Protein AF-A0A1N7J9H5-F1 (afdb_monomer_lite)

Organism: NCBI:txid570947

pLDDT: mean 80.81, std 13.68, range [50.06, 96.56]

Structure (mmCIF, N/CA/C/O backbone):
data_AF-A0A1N7J9H5-F1
#
_entry.id   AF-A0A1N7J9H5-F1
#
loop_
_atom_site.group_PDB
_atom_site.id
_atom_site.type_symbol
_atom_site.label_atom_id
_atom_site.label_alt_id
_atom_site.label_comp_id
_atom_site.label_asym_id
_atom_site.label_entity_id
_atom_site.label_seq_id
_atom_site.pdbx_PDB_ins_code
_atom_site.Cartn_x
_atom_site.Cartn_y
_atom_site.Cartn_z
_atom_site.occupancy
_atom_site.B_iso_or_equiv
_atom_site.auth_seq_id
_atom_site.auth_comp_id
_atom_site.auth_asym_id
_atom_site.auth_atom_id
_atom_site.pdbx_PDB_model_num
ATOM 1 N N . MET A 1 1 ? -3.277 8.989 3.296 1.00 60.69 1 MET A N 1
ATOM 2 C CA . MET A 1 1 ? -3.555 8.549 4.682 1.00 60.69 1 MET A CA 1
ATOM 3 C C . MET A 1 1 ? -4.518 9.552 5.283 1.00 60.69 1 MET A C 1
ATOM 5 O O . MET A 1 1 ? -4.346 10.731 5.007 1.00 60.69 1 MET A O 1
ATOM 9 N N . THR A 1 2 ? -5.554 9.116 6.000 1.00 67.19 2 THR A N 1
ATOM 10 C CA . THR A 1 2 ? -6.547 10.056 6.551 1.00 67.19 2 THR A CA 1
ATOM 11 C C . THR A 1 2 ? -6.049 10.642 7.870 1.00 67.19 2 THR A C 1
ATOM 13 O O . THR A 1 2 ? -5.202 10.038 8.526 1.00 67.19 2 THR A O 1
ATOM 16 N N . GLU A 1 3 ? -6.566 11.798 8.274 1.00 81.31 3 GLU A N 1
ATOM 17 C CA . GLU A 1 3 ? -6.362 12.358 9.622 1.00 81.31 3 GLU A CA 1
ATOM 18 C C . GLU A 1 3 ? -7.413 11.832 10.624 1.00 81.31 3 GLU A C 1
ATOM 20 O O . GLU A 1 3 ? -7.601 12.389 11.704 1.00 81.31 3 GLU A O 1
ATOM 25 N N . GLN A 1 4 ? -8.130 10.757 10.271 1.00 87.56 4 GLN A N 1
ATOM 26 C CA . GLN A 1 4 ? -9.163 10.170 11.114 1.00 87.56 4 GLN A CA 1
ATOM 27 C C . GLN A 1 4 ? -8.545 9.192 12.117 1.00 87.56 4 GLN A C 1
ATOM 29 O O . GLN A 1 4 ? -7.881 8.220 11.746 1.00 87.56 4 GLN A O 1
ATOM 34 N N . TYR A 1 5 ? -8.841 9.426 13.393 1.00 91.06 5 TYR A N 1
ATOM 35 C CA . TYR A 1 5 ? -8.503 8.537 14.496 1.00 91.06 5 TYR A CA 1
ATOM 36 C C . TYR A 1 5 ? -9.773 7.967 15.121 1.00 91.06 5 TYR A C 1
ATOM 38 O O . TYR A 1 5 ? -10.771 8.674 15.263 1.00 91.06 5 TYR A O 1
ATOM 46 N N . ILE A 1 6 ? -9.714 6.703 15.527 1.00 90.25 6 ILE A N 1
ATOM 47 C CA . ILE A 1 6 ? -10.752 6.027 16.303 1.00 90.25 6 ILE A CA 1
ATOM 48 C C . ILE A 1 6 ? -10.170 5.576 17.653 1.00 90.25 6 ILE A C 1
ATOM 50 O O . ILE A 1 6 ? -8.988 5.214 17.728 1.00 90.25 6 ILE A O 1
ATOM 54 N N . PRO A 1 7 ? -10.963 5.637 18.736 1.00 86.44 7 PRO A N 1
ATOM 55 C CA . PRO A 1 7 ? -10.503 5.250 20.069 1.00 86.44 7 PRO A CA 1
ATOM 56 C C . PRO A 1 7 ? -10.323 3.734 20.192 1.00 86.44 7 PRO A C 1
ATOM 58 O O . PRO A 1 7 ? -9.414 3.275 20.879 1.00 86.44 7 PRO A O 1
ATOM 61 N N . GLU A 1 8 ? -11.146 2.964 19.481 1.00 89.81 8 GLU A N 1
ATOM 62 C CA . GLU A 1 8 ? -11.149 1.506 19.508 1.00 89.81 8 GLU A CA 1
ATOM 63 C C . GLU A 1 8 ? -11.232 0.957 18.086 1.00 89.81 8 GLU A C 1
ATOM 65 O O . GLU A 1 8 ? -11.928 1.501 17.227 1.00 89.81 8 GLU A O 1
ATOM 70 N N . ALA A 1 9 ? -10.502 -0.127 17.849 1.00 92.50 9 ALA A N 1
ATOM 71 C CA . ALA A 1 9 ? -10.560 -0.909 16.625 1.00 92.50 9 ALA A CA 1
ATOM 72 C C . ALA A 1 9 ? -11.000 -2.337 16.967 1.00 92.50 9 ALA A C 1
ATOM 74 O O . ALA A 1 9 ? -10.894 -2.768 18.116 1.00 92.50 9 ALA A O 1
ATOM 75 N N . GLY A 1 10 ? -11.486 -3.063 15.963 1.00 92.88 10 GLY A N 1
ATOM 76 C CA . GLY A 1 10 ? -11.837 -4.472 16.087 1.00 92.88 10 GLY A CA 1
ATOM 77 C C . GLY A 1 10 ? -10.609 -5.376 16.200 1.00 92.88 10 GLY A C 1
ATOM 78 O O . GLY A 1 10 ? -9.510 -4.959 16.577 1.00 92.88 10 GLY A O 1
ATOM 79 N N . GLU A 1 11 ? -10.778 -6.647 15.849 1.00 93.81 11 GLU A N 1
ATOM 80 C CA . GLU A 1 11 ? -9.693 -7.614 15.944 1.00 93.81 11 GLU A CA 1
ATOM 81 C C . GLU A 1 11 ? -8.508 -7.283 15.019 1.00 93.81 11 GLU A C 1
ATOM 83 O O . GLU A 1 11 ? -8.636 -6.599 13.996 1.00 93.81 11 GLU A O 1
ATOM 88 N N . LYS A 1 12 ? -7.329 -7.811 15.373 1.00 93.88 12 LYS A N 1
ATOM 89 C CA . LYS A 1 12 ? -6.163 -7.806 14.487 1.00 93.88 12 LYS A CA 1
ATOM 90 C C . LYS A 1 12 ? -6.454 -8.716 13.293 1.00 93.88 12 LYS A C 1
ATOM 92 O O . LYS A 1 12 ? -6.726 -9.899 13.471 1.00 93.88 12 LYS A O 1
ATOM 97 N N . ILE A 1 13 ? -6.339 -8.170 12.089 1.00 92.56 13 ILE A N 1
ATOM 98 C CA . ILE A 1 13 ? -6.619 -8.867 10.823 1.00 92.56 13 ILE A CA 1
ATOM 99 C C . ILE A 1 13 ? -5.353 -9.183 10.020 1.00 92.56 13 ILE A C 1
ATOM 101 O O . ILE A 1 13 ? -5.411 -9.914 9.037 1.00 92.56 13 ILE A O 1
ATOM 105 N N . GLY A 1 14 ? -4.202 -8.643 10.424 1.00 89.25 14 GLY A N 1
ATOM 106 C CA . GLY A 1 14 ? -2.933 -8.913 9.761 1.00 89.25 14 GLY A CA 1
ATOM 107 C C . GLY A 1 14 ? -1.795 -8.042 10.271 1.00 89.25 14 GLY A C 1
ATOM 108 O O . GLY A 1 14 ? -1.925 -7.334 11.273 1.00 89.25 14 GLY A O 1
ATOM 109 N N . GLU A 1 15 ? -0.666 -8.110 9.577 1.00 88.69 15 GLU A N 1
ATOM 110 C CA . GLU A 1 15 ? 0.491 -7.247 9.799 1.00 88.69 15 GLU A CA 1
ATOM 111 C C . GLU A 1 15 ? 1.364 -7.161 8.547 1.00 88.69 15 GLU A C 1
ATOM 113 O O . GLU A 1 15 ? 1.310 -8.022 7.666 1.00 88.69 15 GLU A O 1
ATOM 118 N N . VAL A 1 16 ? 2.200 -6.128 8.480 1.00 84.00 16 VAL A N 1
ATOM 119 C CA . VAL A 1 16 ? 3.197 -5.985 7.417 1.00 84.00 16 VAL A CA 1
ATOM 120 C C . VAL A 1 16 ? 4.292 -7.041 7.584 1.00 84.00 16 VAL A C 1
ATOM 122 O O . VAL A 1 16 ? 5.132 -6.936 8.477 1.00 84.00 16 VAL A O 1
ATOM 125 N N . ILE A 1 17 ? 4.338 -8.026 6.688 1.00 80.62 17 ILE A N 1
ATOM 126 C CA . ILE A 1 17 ? 5.379 -9.072 6.685 1.00 80.62 17 ILE A CA 1
ATOM 127 C C . ILE A 1 17 ? 6.638 -8.678 5.898 1.00 80.62 17 ILE A C 1
ATOM 129 O O . ILE A 1 17 ? 7.724 -9.204 6.152 1.00 80.62 17 ILE A O 1
ATOM 133 N N . SER A 1 18 ? 6.511 -7.732 4.966 1.00 68.94 18 SER A N 1
ATOM 134 C CA . SER A 1 18 ? 7.599 -7.243 4.120 1.00 68.94 18 SER A CA 1
ATOM 135 C C . SER A 1 18 ? 7.406 -5.758 3.821 1.00 68.94 18 SER A C 1
ATOM 137 O O . SER A 1 18 ? 6.293 -5.342 3.514 1.00 68.94 18 SER A O 1
ATOM 139 N N . HIS A 1 19 ? 8.485 -4.986 3.929 1.00 70.69 19 HIS A N 1
ATOM 140 C CA . HIS A 1 19 ? 8.547 -3.553 3.639 1.00 70.69 19 HIS A CA 1
ATOM 141 C C . HIS A 1 19 ? 9.769 -3.306 2.752 1.00 70.69 19 HIS A C 1
ATOM 143 O O . HIS A 1 19 ? 10.829 -3.881 3.010 1.00 70.69 19 HIS A O 1
ATOM 149 N N . SER A 1 20 ? 9.621 -2.482 1.716 1.00 64.31 20 SER A N 1
ATOM 150 C CA . SER A 1 20 ? 10.719 -2.060 0.849 1.00 64.31 20 SER A CA 1
ATOM 151 C C . SER A 1 20 ? 10.934 -0.565 1.028 1.00 64.31 20 SER A C 1
ATOM 153 O O . SER A 1 20 ? 9.979 0.197 0.958 1.00 64.31 20 SER A O 1
ATOM 155 N N . ASP A 1 21 ? 12.184 -0.154 1.231 1.00 65.75 21 ASP A N 1
ATOM 156 C CA . ASP A 1 21 ? 12.547 1.265 1.346 1.00 65.75 21 ASP A CA 1
ATOM 157 C C . ASP A 1 21 ? 12.637 1.960 -0.030 1.00 65.75 21 ASP A C 1
ATOM 159 O O . ASP A 1 21 ? 12.953 3.144 -0.120 1.00 65.75 21 ASP A O 1
ATOM 163 N N . MET A 1 22 ? 12.378 1.225 -1.118 1.00 66.75 22 MET A N 1
ATOM 164 C CA . MET A 1 22 ? 12.254 1.783 -2.461 1.00 66.75 22 MET A CA 1
ATOM 165 C C . MET A 1 22 ? 10.917 2.521 -2.577 1.00 66.75 22 MET A C 1
ATOM 167 O O . MET A 1 22 ? 9.878 1.975 -2.215 1.00 66.75 22 MET A O 1
ATOM 171 N N . GLU A 1 23 ? 10.935 3.741 -3.113 1.00 57.81 23 GLU A N 1
ATOM 172 C CA . GLU A 1 23 ? 9.741 4.564 -3.328 1.00 57.81 23 GLU A CA 1
ATOM 173 C C . GLU A 1 23 ? 8.780 3.856 -4.304 1.00 57.81 23 GLU A C 1
ATOM 175 O O . GLU A 1 23 ? 8.945 3.893 -5.523 1.00 57.81 23 GLU A O 1
ATOM 180 N N . GLN A 1 24 ? 7.806 3.118 -3.766 1.00 57.78 24 GLN A N 1
ATOM 181 C CA . GLN A 1 24 ? 6.831 2.363 -4.550 1.00 57.78 24 GLN A CA 1
ATOM 182 C C . GLN A 1 24 ? 5.545 3.166 -4.737 1.00 57.78 24 GLN A C 1
ATOM 184 O O . GLN A 1 24 ? 4.969 3.698 -3.788 1.00 57.78 24 GLN A O 1
ATOM 189 N N . SER A 1 25 ? 5.057 3.209 -5.978 1.00 55.34 25 SER A N 1
ATOM 190 C CA . SER A 1 25 ? 3.753 3.786 -6.309 1.00 55.34 25 SER A CA 1
ATOM 191 C C . SER A 1 25 ? 2.616 2.977 -5.664 1.00 55.34 25 SER A C 1
ATOM 193 O O . SER A 1 25 ? 2.701 1.755 -5.531 1.00 55.34 25 SER A O 1
ATOM 195 N N . GLY A 1 26 ? 1.572 3.685 -5.221 1.00 59.97 26 GLY A N 1
ATOM 196 C CA . GLY A 1 26 ? 0.521 3.171 -4.337 1.00 59.97 26 GLY A CA 1
ATOM 197 C C . GLY A 1 26 ? -0.270 1.965 -4.860 1.00 59.97 26 GLY A C 1
ATOM 198 O O . GLY A 1 26 ? -0.231 1.620 -6.037 1.00 59.97 26 GLY A O 1
ATOM 199 N N . GLY A 1 27 ? -1.019 1.327 -3.955 1.00 60.06 27 GLY A N 1
ATOM 200 C CA . GLY A 1 27 ? -1.919 0.223 -4.309 1.00 60.06 27 GLY A CA 1
ATOM 201 C C . GLY A 1 27 ? -2.129 -0.846 -3.233 1.00 60.06 27 GLY A C 1
ATOM 202 O O . GLY A 1 27 ? -2.888 -1.780 -3.444 1.00 60.06 27 GLY A O 1
ATOM 203 N N . ASN A 1 28 ? -1.506 -0.768 -2.060 1.00 65.31 28 ASN A N 1
ATOM 204 C CA . ASN A 1 28 ? -1.886 -1.619 -0.929 1.00 65.31 28 ASN A CA 1
ATOM 205 C C . ASN A 1 28 ? -1.536 -0.937 0.403 1.00 65.31 28 ASN A C 1
ATOM 207 O O . ASN A 1 28 ? -0.849 0.085 0.432 1.00 65.31 28 ASN A O 1
ATOM 211 N N . PHE A 1 29 ? -2.007 -1.516 1.507 1.00 70.00 29 PHE A N 1
ATOM 212 C CA . PHE A 1 29 ? -1.662 -1.046 2.846 1.00 70.00 29 PHE A CA 1
ATOM 213 C C . PHE A 1 29 ? -0.195 -1.338 3.220 1.00 70.00 29 PHE A C 1
ATOM 215 O O . PHE A 1 29 ? 0.411 -0.557 3.947 1.00 70.00 29 PHE A O 1
ATOM 222 N N . SER A 1 30 ? 0.405 -2.429 2.729 1.00 62.28 30 SER A N 1
ATOM 223 C CA . SER A 1 30 ? 1.747 -2.883 3.146 1.00 62.28 30 SER A CA 1
ATOM 224 C C . SER A 1 30 ? 2.897 -2.006 2.678 1.00 62.28 30 SER A C 1
ATOM 226 O O . SER A 1 30 ? 3.923 -1.960 3.345 1.00 62.28 30 SER A O 1
ATOM 228 N N . ASN A 1 31 ? 2.730 -1.280 1.579 1.00 64.62 31 ASN A N 1
ATOM 229 C CA . ASN A 1 31 ? 3.802 -0.464 1.013 1.00 64.62 31 ASN A CA 1
ATOM 230 C C . ASN A 1 31 ? 3.964 0.889 1.717 1.00 64.62 31 ASN A C 1
ATOM 232 O O . ASN A 1 31 ? 4.931 1.594 1.460 1.00 64.62 31 ASN A O 1
ATOM 236 N N . LEU A 1 32 ? 3.014 1.271 2.577 1.00 71.75 32 LEU A N 1
ATOM 237 C CA . LEU A 1 32 ? 3.039 2.543 3.305 1.00 71.75 32 LEU A CA 1
ATOM 238 C C . LEU A 1 32 ? 3.570 2.408 4.738 1.00 71.75 32 LEU A C 1
ATOM 240 O O . LEU A 1 32 ? 3.881 3.417 5.369 1.00 71.75 32 LEU A O 1
ATOM 244 N N . TYR A 1 33 ? 3.634 1.189 5.279 1.00 77.69 33 TYR A N 1
ATOM 245 C CA . TYR A 1 33 ? 3.857 0.960 6.706 1.00 77.69 33 TYR A CA 1
ATOM 246 C C . TYR A 1 33 ? 5.036 0.029 6.961 1.00 77.69 33 TYR A C 1
ATOM 248 O O . TYR A 1 33 ? 5.251 -0.936 6.236 1.00 77.69 33 TYR A O 1
ATOM 256 N N . LYS A 1 34 ? 5.777 0.294 8.040 1.00 81.94 34 LYS A N 1
ATOM 257 C CA . LYS A 1 34 ? 6.959 -0.487 8.421 1.00 81.94 34 LYS A CA 1
ATOM 258 C C . LYS A 1 34 ? 6.604 -1.953 8.674 1.00 81.94 34 LYS A C 1
ATOM 260 O O . LYS A 1 34 ? 5.512 -2.285 9.135 1.00 81.94 34 LYS A O 1
ATOM 265 N N . LYS A 1 35 ? 7.578 -2.838 8.446 1.00 83.50 35 LYS A N 1
ATOM 266 C CA . LYS A 1 35 ? 7.468 -4.256 8.813 1.00 83.50 35 LYS A CA 1
ATOM 267 C C . LYS A 1 35 ? 7.059 -4.400 10.284 1.00 83.50 35 LYS A C 1
ATOM 269 O O . LYS A 1 35 ? 7.623 -3.742 11.154 1.00 83.50 35 LYS A O 1
ATOM 274 N N . GLY A 1 36 ? 6.083 -5.265 10.547 1.00 84.88 36 GLY A N 1
ATOM 275 C CA . GLY A 1 36 ? 5.506 -5.489 11.871 1.00 84.88 36 GLY A CA 1
ATOM 276 C C . GLY A 1 36 ? 4.362 -4.542 12.249 1.00 84.88 36 GLY A C 1
ATOM 277 O O . GLY A 1 36 ? 3.754 -4.740 13.300 1.00 84.88 36 GLY A O 1
ATOM 278 N N . THR A 1 37 ? 4.012 -3.544 11.426 1.00 89.00 37 THR A N 1
ATOM 279 C CA . THR A 1 37 ? 2.804 -2.744 11.672 1.00 89.00 37 THR A CA 1
ATOM 280 C C . THR A 1 37 ? 1.570 -3.641 11.591 1.00 89.00 37 THR A C 1
ATOM 282 O O . THR A 1 37 ? 1.288 -4.231 10.549 1.00 89.00 37 THR A O 1
ATOM 285 N N . ALA A 1 38 ? 0.841 -3.746 12.703 1.00 91.19 38 ALA A N 1
ATOM 286 C CA . ALA A 1 38 ? -0.387 -4.523 12.798 1.00 91.19 38 ALA A CA 1
ATOM 287 C C . ALA A 1 38 ? -1.575 -3.776 12.180 1.00 91.19 38 ALA A C 1
ATOM 289 O O . ALA A 1 38 ? -1.727 -2.565 12.361 1.00 91.19 38 ALA A O 1
ATOM 290 N N . TYR A 1 39 ? -2.436 -4.533 11.506 1.00 92.06 39 TYR A N 1
ATOM 291 C CA . TYR A 1 39 ? -3.689 -4.064 10.931 1.00 92.06 39 TYR A CA 1
ATOM 292 C C . TYR A 1 39 ? -4.863 -4.555 11.754 1.00 92.06 39 TYR A C 1
ATOM 294 O O . TYR A 1 39 ? -4.917 -5.723 12.143 1.00 92.06 39 TYR A O 1
ATOM 302 N N . PHE A 1 40 ? -5.816 -3.663 11.972 1.00 94.25 40 PHE A N 1
ATOM 303 C CA . PHE A 1 40 ? -7.023 -3.906 12.744 1.00 94.25 40 PHE A CA 1
ATOM 304 C C . PHE A 1 40 ? -8.252 -3.593 11.897 1.00 94.25 40 PHE A C 1
ATOM 306 O O . PHE A 1 40 ? -8.204 -2.743 11.002 1.00 94.25 40 PHE A O 1
ATOM 313 N N . ARG A 1 41 ? -9.361 -4.274 12.183 1.00 93.81 41 ARG A N 1
ATOM 314 C CA . ARG A 1 41 ? -10.644 -3.962 11.552 1.00 93.81 41 ARG A CA 1
ATOM 315 C C . ARG A 1 41 ? -11.170 -2.617 12.059 1.00 93.81 41 ARG A C 1
ATOM 317 O O . ARG A 1 41 ? -11.120 -2.341 13.256 1.00 93.81 41 ARG A O 1
ATOM 324 N N . VAL A 1 42 ? -11.709 -1.798 11.160 1.00 93.81 42 VAL A N 1
ATOM 325 C CA . VAL A 1 42 ? -12.545 -0.656 11.549 1.00 93.81 42 VAL A CA 1
ATOM 326 C C . VAL A 1 42 ? -13.975 -1.178 11.748 1.00 93.81 42 VAL A C 1
ATOM 328 O O . VAL A 1 42 ? -14.467 -1.861 10.848 1.00 93.81 42 VAL A O 1
ATOM 331 N N . PRO A 1 43 ? -14.631 -0.933 12.898 1.00 92.00 43 PRO A N 1
ATOM 332 C CA . PRO A 1 43 ? -15.992 -1.414 13.140 1.00 92.00 43 PRO A CA 1
ATOM 333 C C . PRO A 1 43 ? -16.951 -1.009 12.018 1.00 92.00 43 PRO A C 1
ATOM 335 O O . PRO A 1 43 ? -16.879 0.116 11.530 1.00 92.00 43 PRO A O 1
ATOM 338 N N . ASP A 1 44 ? -17.807 -1.943 11.604 1.00 90.94 4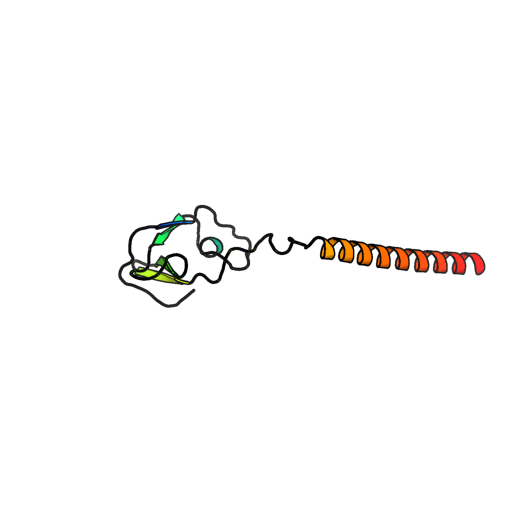4 ASP A N 1
ATOM 339 C CA . ASP A 1 44 ? -18.844 -1.757 10.577 1.00 90.94 44 ASP A CA 1
ATOM 340 C C . ASP A 1 44 ? -18.350 -1.334 9.178 1.00 90.94 44 ASP A C 1
ATOM 342 O O . ASP A 1 44 ? -19.166 -1.014 8.314 1.00 90.94 44 ASP A O 1
ATOM 346 N N . ILE A 1 45 ? -17.035 -1.375 8.915 1.00 90.56 45 ILE A N 1
ATOM 347 C CA . ILE A 1 45 ? -16.454 -1.067 7.601 1.00 90.56 45 ILE A CA 1
ATOM 348 C C . ILE A 1 45 ? -15.750 -2.306 7.021 1.00 90.56 45 ILE A C 1
ATOM 350 O O . ILE A 1 45 ? -14.959 -2.955 7.720 1.00 90.56 45 ILE A O 1
ATOM 354 N N . PRO A 1 46 ? -15.991 -2.642 5.739 1.00 89.00 46 PRO A N 1
ATOM 355 C CA . PRO A 1 46 ? -15.273 -3.708 5.050 1.00 89.00 46 PRO A CA 1
ATOM 356 C C . PRO A 1 46 ? -13.749 -3.493 5.031 1.00 89.00 46 PRO A C 1
ATOM 358 O O . PRO A 1 46 ? -13.245 -2.394 4.792 1.00 89.00 46 PRO A O 1
ATOM 361 N N . VAL A 1 47 ? -12.992 -4.569 5.271 1.00 87.75 47 VAL A N 1
ATOM 362 C CA . VAL A 1 47 ? -11.515 -4.533 5.368 1.00 87.75 47 VAL A CA 1
ATOM 363 C C . VAL A 1 47 ? -10.820 -4.217 4.040 1.00 87.75 47 VAL A C 1
ATOM 365 O O . VAL A 1 47 ? -9.652 -3.831 4.014 1.00 87.75 47 VAL A O 1
ATOM 368 N N . ASP A 1 48 ? -11.522 -4.411 2.929 1.00 84.50 48 ASP A N 1
ATOM 369 C CA . ASP A 1 48 ? -11.092 -4.045 1.587 1.00 84.50 48 ASP A CA 1
ATOM 370 C C . ASP A 1 48 ? -11.315 -2.562 1.274 1.00 84.50 48 ASP A C 1
ATOM 372 O O . ASP A 1 48 ? -10.708 -2.074 0.325 1.00 84.50 48 ASP A O 1
ATOM 376 N N . GLU A 1 49 ? -12.091 -1.839 2.082 1.00 86.38 49 GLU A N 1
ATOM 377 C CA . GLU A 1 49 ? -12.249 -0.387 1.995 1.00 86.38 49 GLU A CA 1
ATOM 378 C C . GLU A 1 49 ? -11.316 0.337 2.966 1.00 86.38 49 GLU A C 1
ATOM 380 O O . GLU A 1 49 ? -10.569 1.238 2.565 1.00 86.38 49 GLU A O 1
ATOM 385 N N . LYS A 1 50 ? -11.336 -0.055 4.250 1.00 90.75 50 LYS A N 1
ATOM 386 C CA . LYS A 1 50 ? -10.557 0.609 5.303 1.00 90.75 50 LYS A CA 1
ATOM 387 C C . LYS A 1 50 ? -9.981 -0.362 6.321 1.00 90.75 50 LYS A C 1
ATOM 389 O O . LYS A 1 50 ? -10.588 -1.365 6.687 1.00 90.75 50 LYS A O 1
ATOM 394 N N . ILE A 1 51 ? -8.825 0.013 6.855 1.00 91.50 51 ILE A N 1
ATOM 395 C CA . ILE A 1 51 ? -8.207 -0.642 8.009 1.00 91.50 51 ILE A CA 1
ATOM 396 C C . ILE A 1 51 ? -7.782 0.395 9.045 1.00 91.50 51 ILE A C 1
ATOM 398 O O . ILE A 1 51 ? -7.635 1.578 8.744 1.00 91.50 51 ILE A O 1
ATOM 402 N N . ALA A 1 52 ? -7.542 -0.064 10.265 1.00 93.19 52 ALA A N 1
ATOM 403 C CA . ALA A 1 52 ? -6.944 0.720 11.331 1.00 93.19 52 ALA A CA 1
ATOM 404 C C . ALA A 1 52 ? -5.499 0.271 11.589 1.00 93.19 52 ALA A C 1
ATOM 406 O O . ALA A 1 52 ? -5.196 -0.924 11.587 1.00 93.19 52 ALA A O 1
ATOM 407 N N . ILE A 1 53 ? -4.614 1.227 11.864 1.00 91.38 53 ILE A N 1
ATOM 408 C CA . ILE A 1 53 ? -3.245 0.986 12.337 1.00 91.38 53 ILE A CA 1
ATOM 409 C C . ILE A 1 53 ? -3.075 1.598 13.724 1.00 91.38 53 ILE A C 1
ATOM 411 O O . ILE A 1 53 ? -3.660 2.638 14.015 1.00 91.38 53 ILE A O 1
ATOM 415 N N . ARG A 1 54 ? -2.264 0.982 14.584 1.00 90.00 54 ARG A N 1
ATOM 416 C CA . ARG A 1 54 ? -1.963 1.559 15.900 1.00 90.00 54 ARG A CA 1
ATOM 417 C C . ARG A 1 54 ? -0.960 2.707 15.758 1.00 90.00 54 ARG A C 1
ATOM 419 O O . ARG A 1 54 ? 0.114 2.505 15.200 1.00 90.00 54 ARG A O 1
ATOM 426 N N . ASP A 1 55 ? -1.309 3.864 16.305 1.00 84.44 55 ASP A N 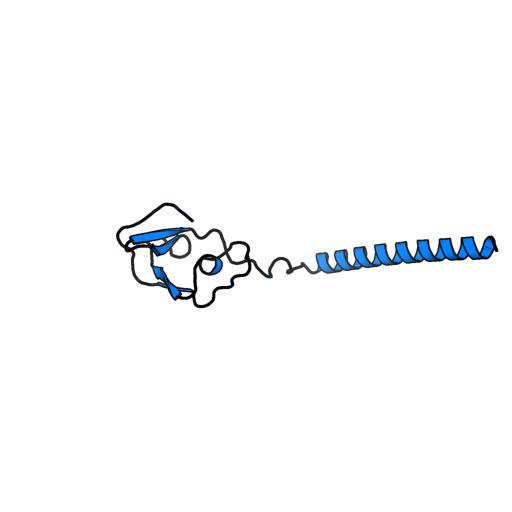1
ATOM 427 C CA . ASP A 1 55 ? -0.529 5.101 16.271 1.00 84.44 55 ASP A CA 1
ATOM 428 C C . ASP A 1 55 ? -0.647 5.813 17.629 1.00 84.44 55 ASP A C 1
ATOM 430 O O . ASP A 1 55 ? -1.743 6.191 18.042 1.00 84.44 55 ASP A O 1
ATOM 434 N N . GLU A 1 56 ? 0.462 5.910 18.368 1.00 82.62 56 GLU A N 1
ATOM 435 C CA . GLU A 1 56 ? 0.552 6.585 19.681 1.00 82.62 56 GLU A CA 1
ATOM 436 C C . GLU A 1 56 ? -0.579 6.244 20.681 1.00 82.62 56 GLU A C 1
ATOM 438 O O . GLU A 1 56 ? -1.122 7.102 21.374 1.00 82.62 56 GLU A O 1
ATOM 443 N N . GLY A 1 57 ? -0.965 4.966 20.757 1.00 82.62 57 GLY A N 1
ATOM 444 C CA . GLY A 1 57 ? -2.012 4.494 21.677 1.00 82.62 57 GLY A CA 1
ATOM 445 C C . GLY A 1 57 ? -3.450 4.694 21.184 1.00 82.62 57 GLY A C 1
ATOM 446 O O . GLY A 1 57 ? -4.381 4.280 21.868 1.00 82.62 57 GLY A O 1
ATOM 447 N N . ARG A 1 58 ? -3.638 5.258 19.988 1.00 87.50 58 ARG A N 1
ATOM 448 C CA . ARG A 1 58 ? -4.916 5.333 19.266 1.00 87.50 58 ARG A CA 1
ATOM 449 C C . ARG A 1 58 ? -4.840 4.525 17.974 1.00 87.50 58 ARG A C 1
ATOM 451 O O . ARG A 1 58 ? -3.800 3.950 17.644 1.00 87.50 58 ARG A O 1
ATOM 458 N N . TYR A 1 59 ? -5.946 4.472 17.239 1.00 91.44 59 TYR A N 1
ATOM 459 C CA . TYR A 1 59 ? -5.997 3.812 15.943 1.00 91.44 59 TYR A CA 1
ATOM 460 C C . TYR A 1 59 ? -6.241 4.831 14.838 1.00 91.44 59 TYR A C 1
ATOM 462 O O . TYR A 1 59 ? -7.246 5.537 14.855 1.00 91.44 59 TYR A O 1
ATOM 470 N N . ARG A 1 60 ? -5.330 4.910 13.872 1.00 91.50 60 ARG A N 1
ATOM 471 C CA . ARG A 1 60 ? -5.470 5.771 12.697 1.00 91.50 60 ARG A CA 1
ATOM 472 C C . ARG A 1 60 ? -6.087 4.989 11.546 1.00 91.50 60 ARG A C 1
ATOM 474 O O . ARG A 1 60 ? -5.675 3.861 11.276 1.00 91.50 60 ARG A O 1
ATOM 481 N N . VAL A 1 61 ? -7.063 5.583 10.864 1.00 90.44 61 VAL A N 1
ATOM 482 C CA . VAL A 1 61 ? -7.774 4.944 9.751 1.00 90.44 61 VAL A CA 1
ATOM 483 C C . VAL A 1 61 ? -7.008 5.143 8.440 1.00 90.44 61 VAL A C 1
ATOM 485 O O . VAL A 1 61 ? -6.623 6.256 8.065 1.00 90.44 61 VAL A O 1
ATOM 488 N N . ALA A 1 62 ? -6.810 4.049 7.714 1.00 86.69 62 ALA A N 1
ATOM 489 C CA . ALA A 1 62 ? -6.220 4.018 6.387 1.00 86.69 62 ALA A CA 1
ATOM 490 C C . ALA A 1 62 ? -7.263 3.553 5.367 1.00 86.69 62 ALA A C 1
ATOM 492 O O . ALA A 1 62 ? -7.933 2.543 5.571 1.00 86.69 62 ALA A O 1
ATOM 493 N N . GLU A 1 63 ? -7.373 4.281 4.261 1.00 85.50 63 GLU A N 1
ATOM 494 C CA . GLU A 1 63 ? -8.244 3.932 3.137 1.00 85.50 63 GLU A CA 1
ATOM 495 C C . GLU A 1 63 ? -7.451 3.187 2.072 1.00 85.50 63 GLU A C 1
ATOM 497 O O . GLU A 1 63 ? -6.304 3.541 1.772 1.00 85.50 63 GLU A O 1
ATOM 502 N N . ARG A 1 64 ? -8.064 2.159 1.488 1.00 79.44 64 ARG A N 1
ATOM 503 C CA . ARG A 1 64 ? -7.465 1.429 0.380 1.00 79.44 64 ARG A CA 1
ATOM 504 C C . ARG A 1 64 ? -7.608 2.251 -0.897 1.00 79.44 64 ARG A C 1
ATOM 506 O O . ARG A 1 64 ? -8.696 2.392 -1.438 1.00 79.44 64 ARG A O 1
ATOM 513 N N . THR A 1 65 ? -6.495 2.756 -1.418 1.00 72.00 65 THR A N 1
ATOM 514 C CA . THR A 1 65 ? -6.481 3.562 -2.652 1.00 72.00 65 THR A CA 1
ATOM 515 C C . THR A 1 65 ? -6.440 2.732 -3.941 1.00 72.00 65 THR A C 1
ATOM 517 O O . THR A 1 65 ? -6.493 3.295 -5.030 1.00 72.00 65 THR A O 1
ATOM 520 N N . GLY A 1 66 ? -6.351 1.400 -3.847 1.00 68.56 66 GLY A N 1
ATOM 521 C CA . GLY A 1 66 ? -6.352 0.498 -5.001 1.00 68.56 66 GLY A CA 1
ATOM 522 C C . GLY A 1 66 ? -5.806 -0.894 -4.684 1.00 68.56 66 GLY A C 1
ATOM 523 O O . GLY A 1 66 ? -5.586 -1.238 -3.522 1.00 68.56 66 GLY A O 1
ATOM 524 N N . ALA A 1 67 ? -5.615 -1.707 -5.725 1.00 65.75 67 ALA A N 1
ATOM 525 C CA . ALA A 1 67 ? -4.811 -2.930 -5.681 1.00 65.75 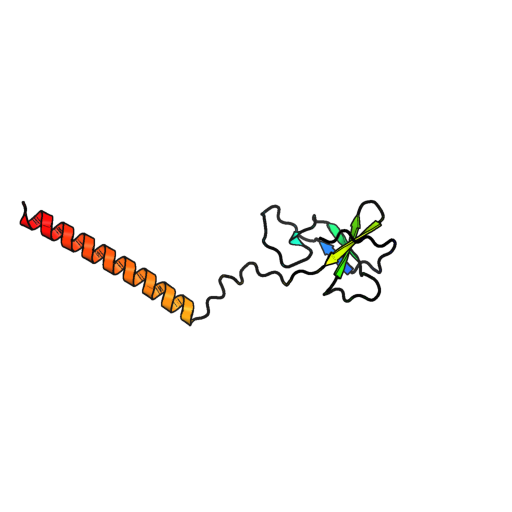67 ALA A CA 1
ATOM 526 C C . ALA A 1 67 ? -3.362 -2.626 -6.094 1.00 65.75 67 ALA A C 1
ATOM 528 O O . ALA A 1 67 ? -3.107 -1.644 -6.786 1.00 65.75 67 ALA A O 1
ATOM 529 N N . TYR A 1 68 ? -2.409 -3.455 -5.663 1.00 62.34 68 TYR A N 1
ATOM 530 C CA . TYR A 1 68 ? -0.998 -3.252 -5.977 1.00 62.34 68 TYR A CA 1
ATOM 531 C C . TYR A 1 68 ? -0.755 -3.584 -7.448 1.00 62.34 68 TYR A C 1
ATOM 533 O O . TYR A 1 68 ? -1.040 -4.700 -7.878 1.00 62.34 68 TYR A O 1
ATOM 541 N N . THR A 1 69 ? -0.255 -2.619 -8.220 1.00 61.88 69 THR A N 1
ATOM 542 C CA . THR A 1 69 ? -0.140 -2.722 -9.686 1.00 61.88 69 THR A CA 1
ATOM 543 C C . THR A 1 69 ? 1.298 -2.850 -10.194 1.00 61.88 69 THR A C 1
ATOM 545 O O . THR A 1 69 ? 1.512 -2.904 -11.409 1.00 61.88 69 THR A O 1
ATOM 548 N N . TYR A 1 70 ? 2.302 -2.928 -9.315 1.00 55.38 70 TYR A N 1
ATOM 549 C CA . TYR A 1 70 ? 3.701 -3.057 -9.733 1.00 55.38 70 TYR A CA 1
ATOM 550 C C . TYR A 1 70 ? 3.921 -4.368 -10.504 1.00 55.38 70 TYR A C 1
ATOM 552 O O . TYR A 1 70 ? 3.611 -5.451 -10.013 1.00 55.38 70 TYR A O 1
ATOM 560 N N . GLY A 1 71 ? 4.434 -4.258 -11.731 1.00 56.03 71 GLY A N 1
ATOM 561 C CA . GLY A 1 71 ? 4.561 -5.366 -12.686 1.00 56.03 71 GLY A CA 1
ATOM 562 C C . GLY A 1 71 ? 3.425 -5.459 -13.717 1.00 56.03 71 GLY A C 1
ATOM 563 O O . GLY A 1 71 ? 3.619 -6.065 -14.766 1.00 56.03 71 GLY A O 1
ATOM 564 N N . SER A 1 72 ? 2.278 -4.802 -13.499 1.00 54.56 72 SER A N 1
ATOM 565 C CA . SER A 1 72 ? 1.173 -4.788 -14.482 1.00 54.56 72 SER A CA 1
ATOM 566 C C . SER A 1 72 ? 1.403 -3.836 -15.663 1.00 54.56 72 SER A C 1
ATOM 568 O O . SER A 1 72 ? 0.834 -4.046 -16.729 1.00 54.56 72 SER A O 1
ATOM 570 N N . LEU A 1 73 ? 2.308 -2.857 -15.527 1.00 50.06 73 LEU A N 1
ATOM 571 C CA . LEU A 1 73 ? 2.751 -1.977 -16.623 1.00 50.06 73 LEU A CA 1
ATOM 572 C C . LEU A 1 73 ? 3.419 -2.738 -17.785 1.00 50.06 73 LEU A C 1
ATOM 574 O O . LEU A 1 73 ? 3.508 -2.205 -18.885 1.00 50.06 73 LEU A O 1
ATOM 578 N N . PHE A 1 74 ? 3.849 -3.983 -17.555 1.00 50.84 74 PHE A N 1
ATOM 579 C CA . PHE A 1 74 ? 4.412 -4.866 -18.581 1.00 50.84 74 PHE A CA 1
ATOM 580 C C . PHE A 1 74 ? 3.460 -5.981 -19.019 1.00 50.84 74 PHE A C 1
ATOM 582 O O . PHE A 1 74 ? 3.871 -6.875 -19.757 1.00 50.84 74 PHE A O 1
ATOM 589 N N . SER A 1 75 ? 2.180 -5.930 -18.634 1.00 52.19 75 SER A N 1
ATOM 590 C CA . SER A 1 75 ? 1.146 -6.723 -19.311 1.00 52.19 75 SER A CA 1
ATOM 591 C C . SER A 1 75 ? 0.831 -6.077 -20.659 1.00 52.19 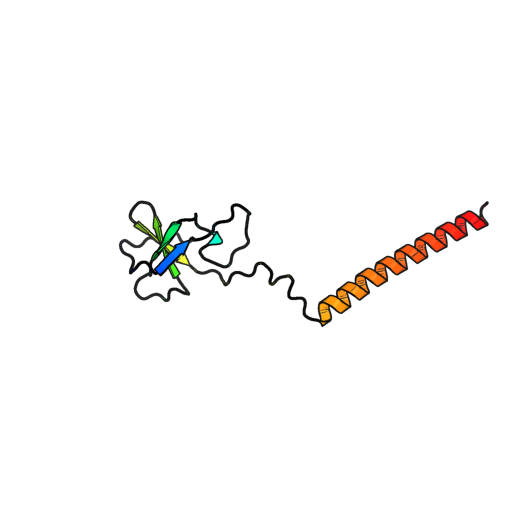75 SER A C 1
ATOM 593 O O . SER A 1 75 ? -0.258 -5.560 -20.887 1.00 52.19 75 SER A O 1
ATOM 595 N N . ALA A 1 76 ? 1.830 -6.056 -21.542 1.00 53.81 76 ALA A N 1
ATOM 596 C CA . ALA A 1 76 ? 1.638 -5.715 -22.934 1.00 53.81 76 ALA A CA 1
ATOM 597 C C . ALA A 1 76 ? 0.696 -6.769 -23.519 1.00 53.81 76 ALA A C 1
ATOM 599 O O . ALA A 1 76 ? 1.010 -7.962 -23.549 1.00 53.81 76 ALA A O 1
ATOM 600 N N . SER A 1 77 ? -0.484 -6.326 -23.946 1.00 60.56 77 SER A N 1
ATOM 601 C CA . SER A 1 77 ? -1.340 -7.137 -24.801 1.00 60.56 77 SER A CA 1
ATOM 602 C C . SER A 1 77 ? -0.516 -7.564 -26.020 1.00 60.56 77 SER A C 1
ATOM 604 O O . SER A 1 77 ? 0.347 -6.805 -26.461 1.00 60.56 77 SER A O 1
ATOM 606 N N . GLY A 1 78 ? -0.744 -8.758 -26.581 1.00 57.34 78 GLY A N 1
ATOM 607 C CA . GLY A 1 78 ? 0.074 -9.284 -27.692 1.00 57.34 78 GLY A CA 1
ATOM 608 C C . GLY A 1 78 ? 0.246 -8.296 -28.859 1.00 57.34 78 GLY A C 1
ATOM 609 O O . GLY A 1 78 ? 1.310 -8.229 -29.467 1.00 57.34 78 GLY A O 1
ATOM 610 N N . ASN A 1 79 ? -0.748 -7.430 -29.073 1.00 67.06 79 ASN A N 1
ATOM 611 C CA . ASN A 1 79 ? -0.735 -6.377 -30.090 1.00 67.06 79 ASN A CA 1
ATOM 612 C C . ASN A 1 79 ? 0.267 -5.234 -29.810 1.00 67.06 79 ASN A C 1
ATOM 614 O O . ASN A 1 79 ? 0.711 -4.562 -30.741 1.00 67.06 79 ASN A O 1
ATOM 618 N N . ASP A 1 80 ? 0.611 -4.971 -28.548 1.00 70.50 80 ASP A N 1
ATOM 619 C CA . ASP A 1 80 ? 1.493 -3.865 -28.151 1.00 70.50 80 ASP A CA 1
ATOM 620 C C . ASP A 1 80 ? 2.970 -4.250 -28.278 1.00 70.50 80 ASP A C 1
ATOM 622 O O . ASP A 1 80 ? 3.800 -3.423 -28.663 1.00 70.50 80 ASP A O 1
ATOM 626 N N . VAL A 1 81 ? 3.292 -5.527 -28.043 1.00 73.94 81 VAL A N 1
ATOM 627 C CA . VAL A 1 81 ? 4.638 -6.075 -28.270 1.00 73.94 81 VAL A CA 1
ATOM 628 C C . VAL A 1 81 ? 4.977 -6.049 -29.761 1.00 73.94 81 VAL A C 1
ATOM 630 O O . VAL A 1 81 ? 6.051 -5.580 -30.136 1.00 73.94 81 VAL A O 1
ATOM 633 N N . GLU A 1 82 ? 4.047 -6.472 -30.623 1.00 72.38 82 GLU A N 1
ATOM 634 C CA . GLU A 1 82 ? 4.227 -6.432 -32.079 1.00 72.38 82 GLU A CA 1
ATOM 635 C C . GLU A 1 82 ? 4.445 -5.001 -32.590 1.00 72.38 82 GLU A C 1
ATOM 637 O O . GLU A 1 82 ? 5.382 -4.747 -33.351 1.00 72.38 82 GLU A O 1
ATOM 642 N N . LYS A 1 83 ? 3.647 -4.031 -32.119 1.00 77.12 83 LYS A N 1
ATOM 643 C CA . LYS A 1 83 ? 3.830 -2.611 -32.464 1.00 77.12 83 LYS A CA 1
ATOM 644 C C . LYS A 1 83 ? 5.171 -2.063 -31.977 1.00 77.12 83 LYS A C 1
ATOM 646 O O . LYS A 1 83 ? 5.829 -1.339 -32.721 1.00 77.12 83 LYS A O 1
ATOM 651 N N . GLY A 1 84 ? 5.597 -2.423 -30.765 1.00 79.94 84 GLY A N 1
ATOM 652 C CA . GLY A 1 84 ? 6.899 -2.030 -30.224 1.00 79.94 84 GLY A CA 1
ATOM 653 C C . GLY A 1 84 ? 8.062 -2.557 -31.066 1.00 79.94 84 GLY A C 1
ATOM 654 O O . GLY A 1 84 ? 8.967 -1.797 -31.413 1.00 79.94 84 GLY A O 1
ATOM 655 N N . ILE A 1 85 ? 8.000 -3.828 -31.473 1.00 87.00 85 ILE A N 1
ATOM 656 C CA . ILE A 1 85 ? 8.997 -4.445 -32.359 1.00 87.00 85 ILE A CA 1
ATOM 657 C C . ILE A 1 85 ? 9.034 -3.728 -33.713 1.00 87.00 85 ILE A C 1
ATOM 659 O O . ILE A 1 85 ? 10.116 -3.375 -34.182 1.00 87.00 85 ILE A O 1
ATOM 663 N N . LEU A 1 86 ? 7.877 -3.453 -34.322 1.00 83.44 86 LEU A N 1
ATOM 664 C CA . LEU A 1 86 ? 7.808 -2.737 -35.600 1.00 83.44 86 LEU A CA 1
ATOM 665 C C . LEU A 1 86 ? 8.412 -1.329 -35.512 1.00 83.44 86 LEU A C 1
ATOM 667 O O . LEU A 1 86 ? 9.149 -0.923 -36.411 1.00 83.44 86 LEU A O 1
ATOM 671 N N . ILE A 1 87 ? 8.162 -0.603 -34.418 1.00 89.31 87 ILE A N 1
ATOM 672 C CA . ILE A 1 87 ? 8.750 0.721 -34.185 1.00 89.31 87 ILE A CA 1
ATOM 673 C C . ILE A 1 87 ? 10.277 0.615 -34.093 1.00 89.31 87 ILE A C 1
ATOM 675 O O . ILE A 1 87 ? 10.978 1.328 -34.811 1.00 89.31 87 ILE A O 1
ATOM 679 N N . VAL A 1 88 ? 10.810 -0.307 -33.287 1.00 92.12 88 VAL A N 1
ATOM 680 C CA . VAL A 1 88 ? 12.265 -0.492 -33.143 1.00 92.12 88 VAL A CA 1
ATOM 681 C C . VAL A 1 88 ? 12.918 -0.864 -34.478 1.00 92.12 88 VAL A C 1
ATOM 683 O O . VAL A 1 88 ? 13.935 -0.275 -34.850 1.00 92.12 88 VAL A O 1
ATOM 686 N N . LEU A 1 89 ? 12.316 -1.785 -35.238 1.00 92.62 89 LEU A N 1
ATOM 687 C CA . LEU A 1 89 ? 12.814 -2.173 -36.561 1.00 92.62 89 LEU A CA 1
ATOM 688 C C . LEU A 1 89 ? 12.783 -1.005 -37.557 1.00 92.62 89 LEU A C 1
ATOM 690 O O . LEU A 1 89 ? 13.718 -0.857 -38.345 1.00 92.62 89 LEU A O 1
ATOM 694 N N . SER A 1 90 ? 11.760 -0.145 -37.500 1.00 90.75 90 SER A N 1
ATOM 695 C CA . SER A 1 90 ? 11.660 1.027 -38.378 1.00 90.75 90 SER A CA 1
ATOM 696 C C . SER A 1 90 ? 12.777 2.045 -38.121 1.00 90.75 90 SER A C 1
ATOM 698 O O . SER A 1 90 ? 13.393 2.540 -39.068 1.00 90.75 90 SER A O 1
ATOM 700 N N . PHE A 1 91 ? 13.115 2.288 -36.850 1.00 94.56 91 PHE A N 1
ATOM 701 C CA . PHE A 1 91 ? 14.231 3.156 -36.475 1.00 94.56 91 PHE A CA 1
ATOM 702 C C . PHE A 1 91 ? 15.578 2.558 -36.880 1.00 94.56 91 PHE A C 1
ATOM 704 O O . PHE A 1 91 ? 16.426 3.270 -37.417 1.00 94.56 91 PHE A O 1
ATOM 711 N N . LEU A 1 92 ? 15.768 1.250 -36.680 1.00 94.94 92 LEU A N 1
ATOM 712 C CA . LEU A 1 92 ? 16.997 0.568 -37.083 1.00 94.94 92 LEU A CA 1
ATOM 713 C C . LEU A 1 92 ? 17.206 0.648 -38.602 1.00 94.94 92 LEU A C 1
ATOM 715 O O . LEU A 1 92 ? 18.303 0.967 -39.060 1.00 94.94 92 LEU A O 1
ATOM 719 N N . GLY A 1 93 ? 16.143 0.428 -39.380 1.00 94.00 93 GLY A N 1
ATOM 720 C CA . GLY A 1 93 ? 16.168 0.576 -40.833 1.00 94.00 93 GLY A CA 1
ATOM 721 C C . GLY A 1 93 ? 16.543 1.994 -41.267 1.00 94.00 93 GLY A C 1
ATOM 722 O O . GLY A 1 93 ? 17.421 2.160 -42.110 1.00 94.00 93 GLY A O 1
ATOM 723 N N . LEU A 1 94 ? 15.943 3.019 -40.652 1.00 95.81 94 LEU A N 1
ATOM 724 C CA . LEU A 1 94 ? 16.253 4.422 -40.946 1.00 95.81 94 LEU A CA 1
ATOM 725 C C . LEU A 1 94 ? 17.719 4.774 -40.648 1.00 95.81 94 LEU A C 1
ATOM 727 O O . LEU A 1 94 ? 18.364 5.474 -41.424 1.00 95.81 94 LEU A O 1
ATOM 731 N N . ILE A 1 95 ? 18.272 4.277 -39.542 1.00 96.25 95 ILE A N 1
ATOM 732 C CA . ILE A 1 95 ? 19.684 4.503 -39.206 1.00 96.25 95 ILE A CA 1
ATOM 733 C C . ILE A 1 95 ? 20.587 3.865 -40.267 1.00 96.25 95 ILE A C 1
ATOM 735 O O . ILE A 1 95 ? 21.525 4.506 -40.743 1.00 96.25 95 ILE A O 1
ATOM 739 N N . LEU A 1 96 ? 20.288 2.633 -40.686 1.00 95.81 96 LEU A N 1
ATOM 740 C CA . LEU A 1 96 ? 21.069 1.937 -41.711 1.00 95.81 96 LEU A CA 1
ATOM 741 C C . LEU A 1 96 ? 21.036 2.661 -43.063 1.00 95.81 96 LEU A C 1
ATOM 743 O O . LEU A 1 96 ? 22.074 2.754 -43.722 1.00 95.81 96 LEU A O 1
ATOM 747 N N . THR A 1 97 ? 19.890 3.218 -43.471 1.00 95.00 97 THR A N 1
ATOM 748 C CA . THR A 1 97 ? 19.807 3.979 -44.728 1.00 95.00 97 THR A CA 1
ATOM 749 C C . THR A 1 97 ? 20.620 5.268 -44.671 1.00 95.00 97 THR A C 1
ATOM 751 O O . THR A 1 97 ? 21.337 5.573 -45.624 1.00 95.00 97 THR A O 1
ATOM 754 N N . ILE A 1 98 ? 20.587 5.990 -43.546 1.00 96.56 98 ILE A N 1
ATOM 755 C CA . ILE A 1 98 ? 21.394 7.201 -43.345 1.00 96.56 98 ILE A CA 1
ATOM 756 C C . ILE A 1 98 ? 22.889 6.865 -43.400 1.00 96.56 98 ILE A C 1
ATOM 758 O O . ILE A 1 98 ? 23.641 7.521 -44.121 1.00 96.56 98 ILE A O 1
ATOM 762 N N . VAL A 1 99 ? 23.324 5.817 -42.692 1.00 96.38 99 VAL A N 1
ATOM 763 C CA . VAL A 1 99 ? 24.729 5.377 -42.689 1.00 96.38 99 VAL A CA 1
ATOM 764 C C . VAL A 1 99 ? 25.185 4.982 -44.096 1.00 96.38 99 VAL A C 1
ATOM 766 O O . VAL A 1 99 ? 26.261 5.395 -44.531 1.00 96.38 99 VAL A O 1
ATOM 769 N N . SER A 1 100 ? 24.357 4.241 -44.837 1.00 94.62 100 SER A N 1
ATOM 770 C CA . SER A 1 100 ? 24.654 3.844 -46.218 1.00 94.62 100 SER A CA 1
ATOM 771 C C . SER A 1 100 ? 24.771 5.050 -47.161 1.00 94.62 100 SER A C 1
ATOM 773 O O . SER A 1 100 ? 25.727 5.135 -47.935 1.00 94.62 100 SER A O 1
ATOM 775 N N . ALA A 1 101 ? 23.858 6.022 -47.061 1.00 94.94 101 ALA A N 1
ATOM 776 C CA . ALA A 1 101 ? 23.890 7.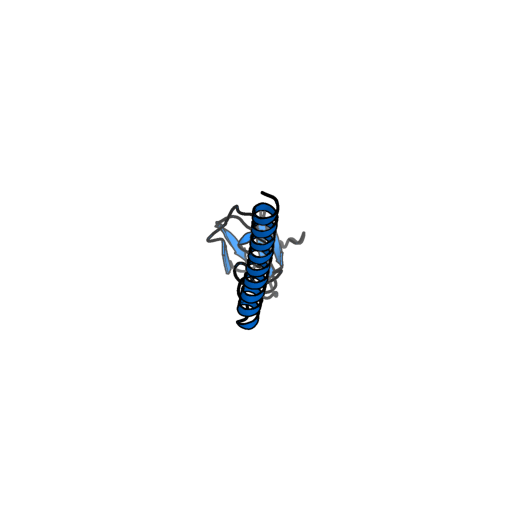237 -47.874 1.00 94.94 101 ALA A CA 1
ATOM 777 C C . ALA A 1 101 ? 25.136 8.095 -47.592 1.00 94.94 101 ALA A C 1
ATOM 779 O O . ALA A 1 101 ? 25.767 8.597 -48.526 1.00 94.94 101 ALA A O 1
ATOM 780 N N . LEU A 1 102 ? 25.525 8.226 -46.319 1.00 95.38 102 LEU A N 1
ATOM 781 C CA . LEU A 1 102 ? 26.751 8.925 -45.927 1.00 95.38 102 LEU A CA 1
ATOM 782 C C . LEU A 1 102 ? 27.992 8.223 -46.483 1.00 95.38 102 LEU A C 1
ATOM 784 O O . LEU A 1 102 ? 28.837 8.879 -47.091 1.00 95.38 102 LEU A O 1
ATOM 788 N N . ALA A 1 103 ? 28.084 6.898 -46.337 1.00 9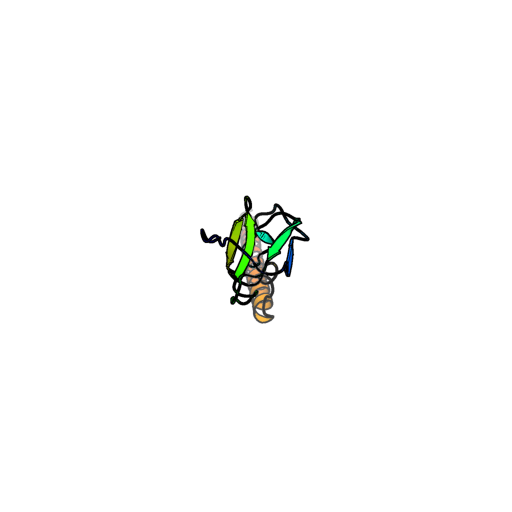3.88 103 ALA A N 1
ATOM 789 C CA . ALA A 1 103 ? 29.191 6.118 -46.885 1.00 93.88 103 ALA A CA 1
ATOM 790 C C . ALA A 1 103 ? 29.324 6.311 -48.406 1.00 93.88 103 ALA A C 1
ATOM 792 O O . ALA A 1 103 ? 30.416 6.591 -48.898 1.00 93.88 103 ALA A O 1
ATOM 793 N N . PHE A 1 104 ? 28.211 6.253 -49.147 1.00 94.56 104 PHE A N 1
ATOM 794 C CA . PHE A 1 104 ? 28.204 6.486 -50.593 1.00 94.56 104 PHE A CA 1
ATOM 795 C C . PHE A 1 104 ? 28.667 7.902 -50.970 1.00 94.56 104 PHE A C 1
ATOM 797 O O . PHE A 1 104 ? 29.448 8.073 -51.908 1.00 94.56 104 PHE A O 1
ATOM 804 N N . TYR A 1 105 ? 28.225 8.924 -50.231 1.00 94.81 105 TYR A N 1
ATOM 805 C CA . TYR A 1 105 ? 28.653 10.306 -50.453 1.00 94.81 105 TYR A CA 1
ATOM 806 C C . TYR A 1 105 ? 30.170 10.480 -50.279 1.00 94.81 105 TYR A C 1
ATOM 808 O O . TYR A 1 105 ? 30.807 11.123 -51.115 1.00 94.81 105 TYR A O 1
ATOM 816 N N . PHE A 1 106 ? 30.761 9.879 -49.241 1.00 92.06 106 PHE A N 1
ATOM 817 C CA . PHE A 1 106 ? 32.208 9.939 -49.019 1.00 92.06 106 PHE A CA 1
ATOM 818 C C . PHE A 1 106 ? 33.001 9.174 -50.085 1.00 92.06 106 PHE A C 1
ATOM 820 O O . PHE A 1 106 ? 34.006 9.697 -50.557 1.00 92.06 106 PHE A O 1
ATOM 827 N N . VAL A 1 107 ? 32.525 8.002 -50.522 1.00 91.69 107 VAL A N 1
ATOM 828 C CA . VAL A 1 107 ? 33.163 7.220 -51.599 1.00 91.69 107 VAL A CA 1
ATOM 829 C C . VAL A 1 107 ? 33.137 7.955 -52.940 1.00 91.69 107 VAL A C 1
ATOM 831 O O . VAL A 1 107 ? 34.087 7.855 -53.699 1.00 91.69 107 VAL A O 1
ATOM 834 N N . LYS A 1 108 ? 32.071 8.703 -53.251 1.00 84.31 108 LYS A N 1
ATOM 835 C CA . LYS A 1 108 ? 31.978 9.461 -54.511 1.00 84.31 108 LYS A CA 1
ATOM 836 C C . LYS A 1 108 ? 32.817 10.747 -54.508 1.00 84.31 108 LYS A C 1
ATOM 838 O O . LYS A 1 108 ? 33.128 11.271 -55.575 1.00 84.31 108 LYS A O 1
ATOM 843 N N . LYS A 1 109 ? 33.087 11.311 -53.328 1.00 78.94 109 LYS A N 1
ATOM 844 C CA . LYS A 1 109 ? 33.801 12.586 -53.178 1.00 78.94 109 LYS A CA 1
ATOM 845 C C . LYS A 1 109 ? 35.327 12.420 -53.103 1.00 78.94 109 LYS A C 1
ATOM 847 O O . LYS A 1 109 ? 36.021 13.391 -53.399 1.00 78.94 109 LYS A O 1
ATOM 852 N N . GLY A 1 110 ? 35.820 11.258 -52.672 1.00 71.06 110 GLY A N 1
ATOM 853 C CA . GLY A 1 110 ? 37.244 10.894 -52.700 1.00 71.06 110 GLY A CA 1
ATOM 854 C C . GLY A 1 110 ? 37.646 10.309 -54.042 1.00 71.06 110 GLY A C 1
ATOM 855 O O . GLY A 1 110 ? 38.740 10.679 -54.516 1.00 71.06 110 GLY A O 1
#

Radius of gyration: 26.7 Å; chains: 1; bounding box: 56×22×76 Å

Foldseek 3Di:
DDPDWDADFADFPAFQQDEDPPPADAAAPNPVDDGGFIWTHHPPDDVQAWIWTDDPNITDIDGGPHHRCVPVVPPPDPVRVVVVVVVVVVVVVVVVVVVVVVVVVVVVVD

Secondary structure (DSSP, 8-state):
----EES----EEEE------S-PPSSSSTTTS-TT-EEEEPTTS-TTTEEEEEETTEEEEEE------TTGGG---HHHHHHHHHHHHHHHHHHHHHHHHHHHHHHHH-

Sequence (110 aa):
MTEQYIPEAGEKIGEVISHSDMEQSGGNFSNLYKKGTAYFRVPDIPVDEKIAIRDEGRYRVAERTGAYTYGSLFSASGNDVEKGILIVLSFLGLILTIVSALAFYFVKKG